Protein AF-A0A0L6JJ44-F1 (afdb_monomer_lite)

Secondary structure (DSSP, 8-state):
--HHHHHHHHHHHHTTEEEEESS-GGGT--TT-GGGEEEEEHHHHHHHHHHHHHHHHHHHHHHT-

Foldseek 3Di:
DPVVVVVVVVVVVLVQWDKDFCDDVVNPDDPVDPVRIDIDHPVVVVVSVVVVVVVVVVVVVVVPD

Organism: NCBI:txid398512

pLDDT: mean 81.13, std 18.1, range [35.0, 96.81]

Sequence (65 aa):
MFFKKKIMQQSNRIKGMQIHEIHPILFGCDPTDPENKTLLTRKQHAEVVTWWNRKLKELKQEMGD

Structure (mmCIF, N/CA/C/O backbone):
data_AF-A0A0L6JJ44-F1
#
_entry.id   AF-A0A0L6JJ44-F1
#
loop_
_atom_site.group_PDB
_atom_site.id
_atom_site.type_symbol
_atom_site.label_atom_id
_atom_site.label_alt_id
_atom_site.label_comp_id
_atom_site.label_asym_id
_atom_site.label_entity_id
_atom_site.label_seq_id
_atom_site.pdbx_PDB_ins_code
_atom_site.Cartn_x
_atom_site.Cartn_y
_atom_site.Cartn_z
_atom_site.occupancy
_atom_site.B_iso_or_equiv
_atom_site.auth_seq_id
_atom_site.auth_comp_id
_atom_site.auth_asym_id
_atom_site.auth_atom_id
_atom_site.pdbx_PDB_model_num
ATOM 1 N N . MET A 1 1 ? -24.413 -21.019 22.869 1.00 45.69 1 MET A N 1
ATOM 2 C CA . MET A 1 1 ? -24.556 -19.712 22.181 1.00 45.69 1 MET A CA 1
ATOM 3 C C . MET A 1 1 ? -23.187 -19.021 22.002 1.00 45.69 1 MET A C 1
ATOM 5 O O . MET A 1 1 ? -23.018 -17.879 22.401 1.00 45.69 1 MET A O 1
ATOM 9 N N . PHE A 1 2 ? -22.190 -19.695 21.404 1.00 39.78 2 PHE A N 1
ATOM 10 C CA . PHE A 1 2 ? -20.799 -19.190 21.318 1.00 39.78 2 PHE A CA 1
ATOM 11 C C . PHE A 1 2 ? -20.325 -18.880 19.884 1.00 39.78 2 PHE A C 1
ATOM 13 O O . PHE A 1 2 ? -19.439 -18.052 19.695 1.00 39.78 2 PHE A O 1
ATOM 20 N N . PHE A 1 3 ? -20.966 -19.457 18.861 1.00 38.44 3 PHE A N 1
ATOM 21 C CA . PHE A 1 3 ? -20.573 -19.275 17.455 1.00 38.44 3 PHE A CA 1
ATOM 22 C C . PHE A 1 3 ? -20.925 -17.893 16.875 1.00 38.44 3 PHE A C 1
ATOM 24 O O . PHE A 1 3 ? -20.119 -17.307 16.155 1.00 38.44 3 PHE A O 1
ATOM 31 N N . LYS A 1 4 ? -22.073 -17.302 17.244 1.00 35.00 4 LYS A N 1
ATOM 32 C CA . LYS A 1 4 ? -22.482 -15.972 16.738 1.00 35.00 4 LYS A CA 1
ATOM 33 C C . LYS A 1 4 ? -21.576 -14.826 17.218 1.00 35.00 4 LYS A C 1
ATOM 35 O O . LYS A 1 4 ? -21.399 -13.841 16.508 1.00 35.00 4 LYS A O 1
ATOM 40 N N . LYS A 1 5 ? -20.956 -14.959 18.397 1.00 39.75 5 LYS A N 1
ATOM 41 C CA . LYS A 1 5 ? -20.137 -13.898 19.014 1.00 39.75 5 LYS A CA 1
ATOM 42 C C . LYS A 1 5 ? -18.751 -13.751 18.365 1.00 39.75 5 LYS A C 1
ATOM 44 O O . LYS A 1 5 ? -18.141 -12.692 18.4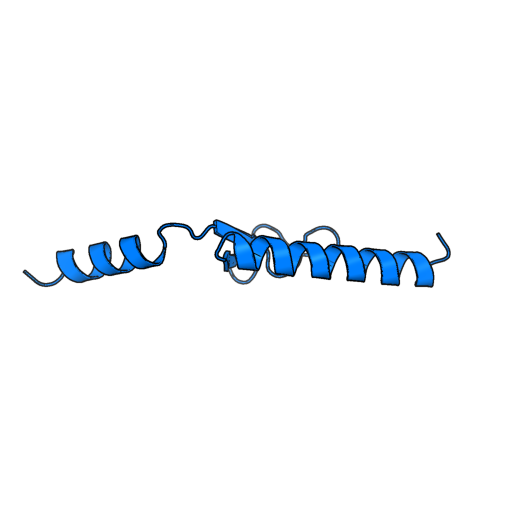86 1.00 39.75 5 LYS A O 1
ATOM 49 N N . LYS A 1 6 ? -18.256 -14.789 17.676 1.00 40.34 6 LYS A N 1
ATOM 50 C CA . LYS A 1 6 ? -16.937 -14.802 17.013 1.00 40.34 6 LYS A CA 1
ATOM 51 C C . LYS A 1 6 ? -16.980 -14.134 15.630 1.00 40.34 6 LYS A C 1
ATOM 53 O O . LYS A 1 6 ? -16.114 -13.320 15.330 1.00 40.34 6 LYS A O 1
ATOM 58 N N . ILE A 1 7 ? -18.039 -14.388 14.855 1.00 50.72 7 ILE A N 1
ATOM 59 C CA . ILE A 1 7 ? -18.266 -13.778 13.530 1.00 50.72 7 ILE A CA 1
ATOM 60 C C . ILE A 1 7 ? -18.545 -12.270 13.658 1.00 50.72 7 ILE A C 1
ATOM 62 O O . ILE A 1 7 ? -17.930 -11.468 12.964 1.00 50.72 7 ILE A O 1
ATOM 66 N N . MET A 1 8 ? -19.395 -11.869 14.612 1.00 45.44 8 MET A N 1
ATOM 67 C CA . MET A 1 8 ? -19.727 -10.455 14.854 1.00 45.44 8 MET A CA 1
ATOM 68 C C . MET A 1 8 ? -18.533 -9.627 15.369 1.00 45.44 8 MET A C 1
ATOM 70 O O . MET A 1 8 ? -18.420 -8.435 15.093 1.00 45.44 8 MET A O 1
ATOM 74 N N . GLN A 1 9 ? -17.607 -10.248 16.109 1.00 48.56 9 GLN A N 1
ATOM 75 C CA . GLN A 1 9 ? -16.368 -9.577 16.514 1.00 48.56 9 GLN A CA 1
ATOM 76 C C . GLN A 1 9 ? -15.391 -9.412 15.346 1.00 48.56 9 GLN A C 1
ATOM 78 O O . GLN A 1 9 ? -14.760 -8.364 15.240 1.00 48.56 9 GLN A O 1
ATOM 83 N N . GLN A 1 10 ? -15.283 -10.394 14.444 1.00 54.47 10 GLN A N 1
ATOM 84 C CA . GLN A 1 10 ? -14.472 -10.257 13.230 1.00 54.47 10 GLN A CA 1
ATOM 85 C C . GLN A 1 10 ? -15.034 -9.185 12.287 1.00 54.47 10 GLN A C 1
ATOM 87 O O . GLN A 1 10 ? -14.266 -8.351 11.816 1.00 54.47 10 GLN A O 1
ATOM 92 N N . SER A 1 11 ? -16.357 -9.118 12.086 1.00 58.06 11 SER A N 1
ATOM 93 C CA . SER A 1 11 ? -16.973 -8.095 11.225 1.00 58.06 11 SER A CA 1
ATOM 94 C C . SER A 1 11 ? -16.719 -6.667 11.716 1.00 58.06 11 SER A C 1
ATOM 96 O O . SER A 1 11 ? -16.516 -5.766 10.906 1.00 58.06 11 SER A O 1
ATOM 98 N N . ASN A 1 12 ? -16.666 -6.450 13.035 1.00 60.47 12 ASN A N 1
ATOM 99 C CA . ASN A 1 12 ? -16.321 -5.141 13.597 1.00 60.47 12 ASN A CA 1
ATOM 100 C C . ASN A 1 12 ? -14.847 -4.766 13.385 1.00 60.47 12 ASN A C 1
ATOM 102 O O . ASN A 1 12 ? -14.554 -3.587 13.220 1.00 60.47 12 ASN A O 1
ATOM 106 N N . ARG A 1 13 ? -13.926 -5.741 13.364 1.00 65.69 13 ARG A N 1
ATOM 107 C CA . ARG A 1 13 ? -12.489 -5.489 13.136 1.00 65.69 13 ARG A CA 1
ATOM 108 C C . ARG A 1 13 ? -12.171 -5.116 11.689 1.00 65.69 13 ARG A C 1
ATOM 110 O O . ARG A 1 13 ? -11.179 -4.442 11.458 1.00 65.69 13 ARG A O 1
ATOM 117 N N . ILE A 1 14 ? -13.012 -5.530 10.741 1.00 74.56 14 ILE A N 1
ATOM 118 C CA . ILE A 1 14 ? -12.848 -5.251 9.304 1.00 74.56 14 ILE A CA 1
ATOM 119 C C . ILE A 1 14 ? -13.564 -3.940 8.913 1.00 74.56 14 ILE A C 1
ATOM 121 O O . ILE A 1 14 ? -13.365 -3.399 7.827 1.00 74.56 14 ILE A O 1
ATOM 125 N N . LYS A 1 15 ? -14.395 -3.380 9.804 1.00 81.19 15 LYS A N 1
ATOM 126 C CA . LYS A 1 15 ? -15.147 -2.152 9.537 1.00 81.19 15 LYS A CA 1
ATOM 127 C C . LYS A 1 15 ? -14.187 -0.973 9.332 1.00 81.19 15 LYS A C 1
ATOM 129 O O . LYS A 1 15 ? -13.455 -0.595 10.239 1.00 81.19 15 LYS A O 1
ATOM 134 N N . GLY A 1 16 ? -14.218 -0.380 8.137 1.00 83.62 16 GLY A N 1
ATOM 135 C CA . GLY A 1 16 ? -13.326 0.722 7.750 1.00 83.62 16 GLY A CA 1
ATOM 136 C C . GLY A 1 16 ? -11.976 0.282 7.168 1.00 83.62 16 GLY A C 1
ATOM 137 O O . GLY A 1 16 ? -11.140 1.141 6.882 1.00 83.62 16 GLY A O 1
ATOM 138 N N . MET A 1 17 ? -11.772 -1.025 6.974 1.00 92.25 17 MET A N 1
ATOM 139 C CA . MET A 1 17 ? -10.636 -1.570 6.234 1.00 92.25 17 MET A CA 1
ATOM 140 C C . MET A 1 17 ? -11.001 -1.829 4.769 1.00 92.25 17 MET A C 1
ATOM 142 O O . MET A 1 17 ? -12.162 -2.054 4.429 1.00 92.25 17 MET A O 1
ATOM 146 N N . GLN A 1 18 ? -9.994 -1.794 3.905 1.00 89.19 18 GLN A N 1
ATOM 147 C CA . GLN A 1 18 ? -10.081 -2.053 2.473 1.00 89.19 18 GLN A CA 1
ATOM 148 C C . GLN A 1 18 ? -9.059 -3.125 2.104 1.00 89.19 18 GLN A C 1
ATOM 150 O O . GLN A 1 18 ? -7.969 -3.160 2.677 1.00 89.19 18 GLN A O 1
ATOM 155 N N . ILE A 1 19 ? -9.414 -3.992 1.156 1.00 90.56 19 ILE A N 1
ATOM 156 C CA . ILE A 1 19 ? -8.462 -4.940 0.574 1.00 90.56 19 ILE A CA 1
ATOM 157 C C . ILE A 1 19 ? -7.502 -4.147 -0.316 1.00 90.56 19 ILE A C 1
ATOM 159 O O . ILE A 1 19 ? -7.942 -3.327 -1.121 1.00 90.56 19 ILE A O 1
ATOM 163 N N . HIS A 1 20 ? -6.208 -4.388 -0.153 1.00 89.75 20 HIS A N 1
ATOM 164 C CA . HIS A 1 20 ? -5.138 -3.785 -0.935 1.00 89.75 20 HIS A CA 1
ATOM 165 C C . HIS A 1 20 ? -4.167 -4.866 -1.416 1.00 89.75 20 HIS A C 1
ATOM 167 O O . HIS A 1 20 ? -3.921 -5.834 -0.692 1.00 89.75 20 HIS A O 1
ATOM 173 N N . GLU A 1 21 ? -3.623 -4.682 -2.617 1.00 92.00 21 GLU A N 1
ATOM 174 C CA . GLU A 1 21 ? -2.535 -5.503 -3.153 1.00 92.00 21 GLU A CA 1
ATOM 175 C C . GLU A 1 21 ? -1.215 -5.106 -2.484 1.00 92.00 21 GLU A C 1
ATOM 177 O O . GLU A 1 21 ? -0.861 -3.931 -2.485 1.00 92.00 21 GLU A O 1
ATOM 182 N N . ILE A 1 22 ? -0.482 -6.051 -1.895 1.00 91.44 22 ILE A N 1
ATOM 183 C CA . ILE A 1 22 ? 0.794 -5.764 -1.217 1.00 91.44 22 ILE A CA 1
ATOM 184 C C . ILE A 1 22 ? 1.839 -5.290 -2.239 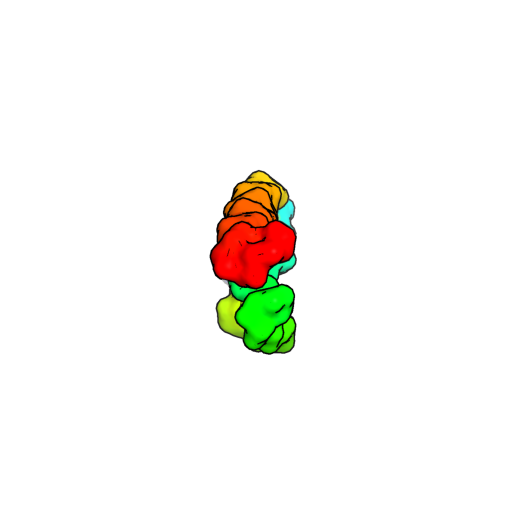1.00 91.44 22 ILE A C 1
ATOM 186 O O . ILE A 1 22 ? 2.518 -4.284 -2.021 1.00 91.44 22 ILE A O 1
ATOM 190 N N . HIS A 1 23 ? 1.934 -6.005 -3.359 1.00 90.94 23 HIS A N 1
ATOM 191 C CA . HIS A 1 23 ? 2.795 -5.731 -4.501 1.00 90.94 23 HIS A CA 1
ATOM 192 C C . HIS A 1 23 ? 1.930 -5.362 -5.721 1.00 90.94 23 HIS A C 1
ATOM 194 O O . HIS A 1 23 ? 1.121 -6.188 -6.154 1.00 90.94 23 HIS A O 1
ATOM 200 N N . PRO A 1 24 ? 2.055 -4.146 -6.287 1.00 88.44 24 PRO A N 1
ATOM 201 C CA . PRO A 1 24 ? 1.204 -3.703 -7.386 1.00 88.44 24 PRO A CA 1
ATOM 202 C C . PRO A 1 24 ? 1.482 -4.455 -8.691 1.00 88.44 24 PRO A C 1
ATOM 204 O O . PRO A 1 24 ? 2.633 -4.750 -9.018 1.00 88.44 24 PRO A O 1
ATOM 207 N N . ILE A 1 25 ? 0.442 -4.637 -9.511 1.00 85.94 25 ILE A N 1
ATOM 208 C CA . ILE A 1 25 ? 0.538 -5.235 -10.861 1.00 85.94 25 ILE A CA 1
ATOM 209 C C . ILE A 1 25 ? 1.596 -4.539 -11.731 1.00 85.94 25 ILE A C 1
ATOM 211 O O . ILE A 1 25 ? 2.300 -5.197 -12.493 1.00 85.94 25 ILE A O 1
ATOM 215 N N . LEU A 1 26 ? 1.757 -3.217 -11.587 1.00 82.06 26 LEU A N 1
ATOM 216 C CA . LEU A 1 26 ? 2.762 -2.433 -12.319 1.00 82.06 26 LEU A CA 1
ATOM 217 C C . LEU A 1 26 ? 4.194 -2.974 -12.141 1.00 82.06 26 LEU A C 1
ATOM 219 O O . LEU A 1 26 ? 5.034 -2.771 -13.009 1.00 82.06 26 LEU A O 1
ATOM 223 N N . PHE A 1 27 ? 4.460 -3.680 -11.041 1.00 83.00 27 PHE A N 1
ATOM 224 C CA . PHE A 1 27 ? 5.744 -4.303 -10.726 1.00 83.00 27 PHE A CA 1
ATOM 225 C C . PHE A 1 27 ? 5.772 -5.816 -11.017 1.00 83.00 27 PHE A C 1
ATOM 227 O O . PHE A 1 27 ? 6.632 -6.525 -10.492 1.00 83.00 27 PHE A O 1
ATOM 234 N N . GLY A 1 28 ? 4.839 -6.323 -11.829 1.00 83.12 28 GLY A N 1
ATOM 235 C CA . GLY A 1 28 ? 4.820 -7.708 -12.311 1.00 83.12 28 GLY A CA 1
ATOM 236 C C . GLY A 1 28 ? 4.163 -8.727 -11.376 1.00 83.12 28 GLY A C 1
ATOM 237 O O . GLY A 1 28 ? 4.495 -9.907 -11.457 1.00 83.12 28 GLY A O 1
ATOM 238 N N . CYS A 1 29 ? 3.265 -8.305 -10.479 1.00 85.81 29 CYS A N 1
ATOM 239 C CA . CYS A 1 29 ? 2.541 -9.232 -9.601 1.00 85.81 29 CYS A CA 1
ATOM 240 C C . CYS A 1 29 ? 1.340 -9.914 -10.278 1.00 85.81 29 CYS A C 1
ATOM 242 O O . CYS A 1 29 ? 0.733 -9.347 -11.187 1.00 85.81 29 CYS A O 1
ATOM 244 N N . ASP A 1 30 ? 0.943 -11.081 -9.759 1.00 85.12 30 ASP A N 1
ATOM 245 C CA . ASP A 1 30 ? -0.342 -11.713 -10.066 1.00 85.12 30 ASP A CA 1
ATOM 246 C C . ASP A 1 30 ? -1.460 -11.086 -9.200 1.00 85.12 30 ASP A C 1
ATOM 248 O O . ASP A 1 30 ? -1.450 -11.229 -7.972 1.00 85.12 30 ASP A O 1
ATOM 252 N N . PRO A 1 31 ? -2.452 -10.397 -9.795 1.00 80.56 31 PRO A N 1
ATOM 253 C CA . PRO A 1 31 ? -3.548 -9.786 -9.039 1.00 80.56 31 PRO A CA 1
ATOM 254 C C . PRO A 1 31 ? -4.484 -10.813 -8.391 1.00 80.56 31 PRO A C 1
ATOM 256 O O . PRO A 1 31 ? -5.250 -10.492 -7.475 1.00 80.56 31 PRO A O 1
ATOM 259 N N . THR A 1 32 ? -4.463 -12.063 -8.852 1.00 88.31 32 THR A N 1
ATOM 260 C CA . THR A 1 32 ? -5.341 -13.117 -8.343 1.00 88.31 32 THR A CA 1
ATOM 261 C C . THR A 1 32 ? -4.784 -13.791 -7.096 1.00 88.31 32 THR A C 1
ATOM 263 O O . THR A 1 32 ? -5.586 -14.252 -6.280 1.00 88.31 32 THR A O 1
ATOM 266 N N . ASP A 1 33 ? -3.473 -13.702 -6.853 1.00 88.00 33 ASP A N 1
ATOM 267 C CA . ASP A 1 33 ? -2.806 -14.301 -5.695 1.00 88.00 33 ASP A CA 1
ATOM 268 C C . ASP A 1 33 ? -3.423 -13.809 -4.366 1.00 88.00 33 ASP A C 1
ATOM 270 O O . ASP A 1 33 ? -3.400 -12.604 -4.065 1.00 88.00 33 ASP A O 1
ATOM 274 N N . PRO A 1 34 ? -4.051 -14.695 -3.568 1.00 88.94 34 PRO A N 1
ATOM 275 C CA . PRO A 1 34 ? -4.586 -14.342 -2.259 1.00 88.94 34 PRO A CA 1
ATOM 276 C C . PRO A 1 34 ? -3.510 -13.885 -1.269 1.00 88.94 34 PRO A C 1
ATOM 278 O O . PRO A 1 34 ? -3.824 -13.083 -0.391 1.00 88.94 34 PRO A O 1
ATOM 281 N N . GLU A 1 35 ? -2.266 -14.357 -1.404 1.00 91.75 35 GLU A N 1
ATOM 282 C CA . GLU A 1 35 ? -1.154 -13.963 -0.530 1.00 91.75 35 GLU A CA 1
ATOM 283 C C . GLU A 1 35 ? -0.717 -12.519 -0.782 1.00 91.75 35 GLU A C 1
ATOM 285 O O . GLU A 1 35 ? -0.260 -11.842 0.136 1.00 91.75 35 GLU A O 1
ATOM 290 N N . ASN A 1 36 ? -0.976 -11.995 -1.983 1.00 91.12 36 ASN A N 1
ATOM 291 C CA . ASN A 1 36 ? -0.753 -10.595 -2.323 1.00 91.12 36 ASN A CA 1
ATOM 292 C C . ASN A 1 36 ? -1.852 -9.654 -1.784 1.00 91.12 36 ASN A C 1
ATOM 294 O O . ASN A 1 36 ? -1.914 -8.494 -2.175 1.00 91.12 36 ASN A O 1
ATOM 298 N N . LYS A 1 37 ? -2.759 -10.109 -0.908 1.00 91.44 37 LYS A N 1
ATOM 299 C CA . LYS A 1 37 ? -3.878 -9.293 -0.405 1.00 91.44 37 LYS A CA 1
ATOM 300 C C . LYS A 1 37 ? -3.751 -9.029 1.087 1.00 91.44 37 LYS A C 1
ATOM 302 O O . LYS A 1 37 ? -3.571 -9.935 1.893 1.00 91.44 37 LYS A O 1
ATOM 307 N N . THR A 1 38 ? -3.937 -7.773 1.477 1.00 92.94 38 THR A N 1
ATOM 308 C CA . THR A 1 38 ? -3.967 -7.363 2.885 1.00 92.94 38 THR A CA 1
ATOM 309 C C . THR A 1 38 ? -5.108 -6.392 3.170 1.00 92.94 38 THR A C 1
ATOM 311 O O . THR A 1 38 ? -5.645 -5.758 2.263 1.00 92.94 38 THR A O 1
ATOM 314 N N . LEU A 1 39 ? -5.505 -6.281 4.439 1.00 94.38 39 LEU A N 1
ATOM 315 C CA . LEU A 1 39 ? -6.503 -5.316 4.896 1.00 94.38 39 LEU A CA 1
ATOM 316 C C . LEU A 1 39 ? -5.810 -4.074 5.451 1.00 94.38 39 LEU A C 1
ATOM 318 O O . LEU A 1 39 ? -5.085 -4.152 6.441 1.00 94.38 39 LEU A O 1
ATOM 322 N N . LEU A 1 40 ? -6.096 -2.917 4.860 1.00 93.06 40 LEU A N 1
ATOM 323 C CA . LEU A 1 40 ? -5.575 -1.628 5.306 1.00 93.06 40 LEU A CA 1
ATOM 324 C C . LEU A 1 40 ? -6.700 -0.696 5.728 1.00 93.06 40 LEU A C 1
ATOM 326 O O . LEU A 1 40 ? -7.763 -0.648 5.115 1.00 93.06 40 LEU A O 1
ATOM 330 N N . THR A 1 41 ? -6.448 0.116 6.749 1.00 94.19 41 THR A N 1
ATOM 331 C CA . THR A 1 41 ? -7.252 1.322 6.976 1.00 94.19 41 THR A CA 1
ATOM 332 C C . THR A 1 41 ? -7.029 2.327 5.843 1.00 94.19 41 THR A C 1
ATOM 334 O O . THR A 1 41 ? -5.990 2.319 5.182 1.00 94.19 41 THR A O 1
ATOM 337 N N . ARG A 1 42 ? -7.958 3.275 5.662 1.00 90.12 42 ARG A N 1
ATOM 338 C CA . ARG A 1 42 ? -7.810 4.346 4.657 1.00 90.12 42 ARG A CA 1
ATOM 339 C C . ARG A 1 42 ? -6.511 5.152 4.817 1.00 90.12 42 ARG A C 1
ATOM 341 O O . ARG A 1 42 ? -5.922 5.556 3.819 1.00 90.12 42 ARG A O 1
ATOM 348 N N . LYS A 1 43 ? -6.061 5.372 6.060 1.00 94.75 43 LYS A N 1
ATOM 349 C CA . LYS A 1 43 ? -4.795 6.061 6.353 1.00 94.75 43 LYS A CA 1
ATOM 350 C C . LYS A 1 43 ? -3.597 5.249 5.851 1.00 94.75 43 LYS A C 1
ATOM 352 O O . LYS A 1 43 ? -2.793 5.778 5.095 1.00 94.75 43 LYS A O 1
ATOM 357 N N . GLN A 1 44 ? -3.531 3.964 6.201 1.00 95.62 44 GLN A N 1
ATOM 358 C CA . GLN A 1 44 ? -2.456 3.072 5.752 1.00 95.62 44 GLN A CA 1
ATOM 359 C C . GLN A 1 44 ? -2.441 2.918 4.228 1.00 95.62 44 GLN A C 1
ATOM 361 O O . GLN A 1 44 ? -1.378 2.938 3.622 1.00 95.62 44 GLN A O 1
ATOM 366 N N . HIS A 1 45 ? -3.614 2.829 3.594 1.00 93.62 45 HIS A N 1
ATOM 367 C CA . HIS A 1 45 ? -3.713 2.800 2.135 1.00 93.62 45 HIS A CA 1
ATOM 368 C C . HIS A 1 45 ? -3.062 4.039 1.497 1.00 93.62 45 HIS A C 1
ATOM 370 O O . HIS A 1 45 ? -2.283 3.913 0.556 1.00 93.62 45 HIS A O 1
ATOM 376 N N . ALA A 1 46 ? -3.330 5.240 2.022 1.00 93.69 46 ALA A N 1
ATOM 377 C CA . ALA A 1 46 ? -2.714 6.469 1.516 1.00 93.69 46 ALA A CA 1
ATOM 378 C C . ALA A 1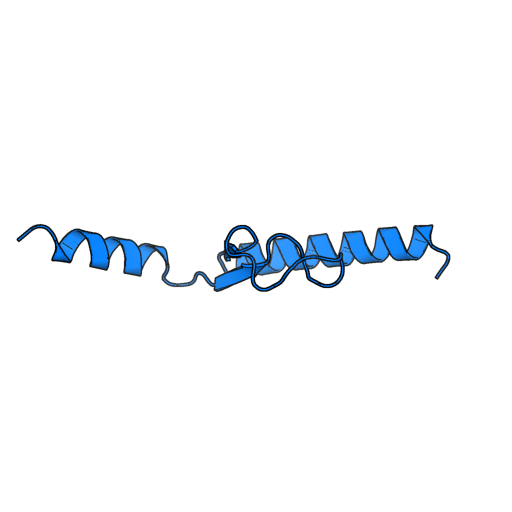 46 ? -1.184 6.491 1.708 1.00 93.69 46 ALA A C 1
ATOM 380 O O . ALA A 1 46 ? -0.458 6.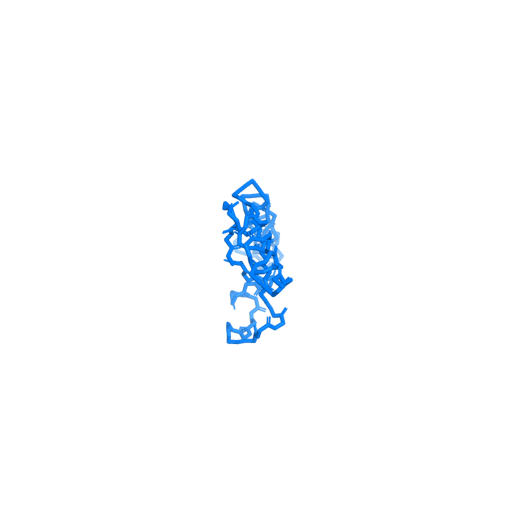934 0.815 1.00 93.69 46 ALA A O 1
ATOM 381 N N . GLU A 1 47 ? -0.692 5.990 2.844 1.00 96.81 47 GLU A N 1
ATOM 382 C CA . GLU A 1 47 ? 0.744 5.881 3.137 1.00 96.81 47 GLU A CA 1
ATOM 383 C C . GLU A 1 47 ? 1.450 4.920 2.164 1.00 96.81 47 GLU A C 1
ATOM 385 O O . GLU A 1 47 ? 2.459 5.290 1.561 1.00 96.81 47 GLU A O 1
ATOM 390 N N . VAL A 1 48 ? 0.884 3.727 1.942 1.00 94.81 48 VAL A N 1
ATOM 391 C CA . VAL A 1 48 ? 1.441 2.709 1.034 1.00 94.81 48 VAL A CA 1
ATOM 392 C C . VAL A 1 48 ? 1.427 3.181 -0.423 1.00 94.81 48 VAL A C 1
ATOM 394 O O . VAL A 1 48 ? 2.440 3.065 -1.111 1.00 94.81 48 VAL A O 1
ATOM 397 N N . VAL A 1 49 ? 0.333 3.797 -0.889 1.00 92.25 49 VAL A N 1
ATOM 398 C CA . VAL A 1 49 ? 0.262 4.363 -2.251 1.00 92.25 49 VAL A CA 1
ATOM 399 C C . VAL A 1 49 ? 1.312 5.457 -2.456 1.00 92.25 49 VAL A C 1
ATOM 401 O O . VAL A 1 49 ? 1.979 5.497 -3.489 1.00 92.25 49 VAL A O 1
ATOM 404 N N . THR A 1 50 ? 1.503 6.333 -1.467 1.00 96.06 50 THR A N 1
ATOM 405 C CA . THR A 1 50 ? 2.520 7.394 -1.544 1.00 96.06 50 THR A CA 1
ATOM 406 C C . THR A 1 50 ? 3.928 6.807 -1.647 1.00 96.06 50 THR A C 1
ATOM 408 O O . THR A 1 50 ? 4.744 7.284 -2.439 1.00 96.06 50 THR A O 1
ATOM 411 N N . TRP A 1 51 ? 4.208 5.751 -0.880 1.00 95.81 51 TRP A N 1
ATOM 412 C CA . TRP A 1 51 ? 5.486 5.049 -0.931 1.00 95.81 51 TRP A CA 1
ATOM 413 C C . TRP A 1 51 ? 5.736 4.396 -2.299 1.00 95.81 51 TRP A C 1
ATOM 415 O O . TRP A 1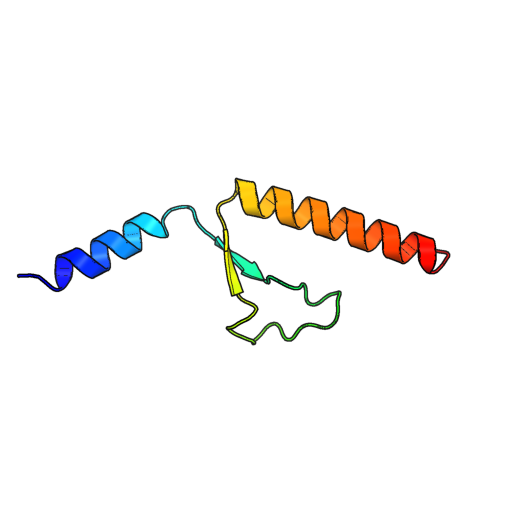 51 ? 6.801 4.606 -2.881 1.00 95.81 51 TRP A O 1
ATOM 425 N N . TRP A 1 52 ? 4.748 3.691 -2.860 1.00 94.31 52 TRP A N 1
ATOM 426 C CA . TRP A 1 52 ? 4.861 3.080 -4.191 1.00 94.31 52 TRP A CA 1
ATOM 427 C C . TRP A 1 52 ? 5.065 4.113 -5.300 1.00 94.31 52 TRP A C 1
ATOM 429 O O . TRP A 1 52 ? 5.909 3.917 -6.171 1.00 94.31 52 TRP A O 1
ATOM 439 N N . ASN A 1 53 ? 4.364 5.247 -5.242 1.00 93.62 53 ASN A N 1
ATOM 440 C CA . ASN A 1 53 ? 4.559 6.338 -6.200 1.00 93.62 53 ASN A CA 1
ATOM 441 C C . ASN A 1 53 ? 5.981 6.906 -6.138 1.00 93.62 53 ASN A C 1
ATOM 443 O O . ASN A 1 53 ? 6.583 7.196 -7.173 1.00 93.62 53 ASN A O 1
ATOM 447 N N . ARG A 1 54 ? 6.541 7.041 -4.929 1.00 95.19 54 ARG A N 1
ATOM 448 C CA . ARG A 1 54 ? 7.940 7.440 -4.757 1.00 95.19 54 ARG A CA 1
ATOM 449 C C . ARG A 1 54 ? 8.887 6.400 -5.360 1.00 95.19 54 ARG A C 1
ATOM 451 O O . ARG A 1 54 ? 9.788 6.787 -6.095 1.00 95.19 54 ARG A O 1
ATOM 458 N N . LYS A 1 55 ? 8.661 5.109 -5.108 1.00 93.75 55 LYS A N 1
ATOM 459 C CA . LYS A 1 55 ? 9.469 4.019 -5.678 1.00 93.75 55 LYS A CA 1
ATOM 460 C C . LYS A 1 55 ? 9.422 3.983 -7.200 1.00 93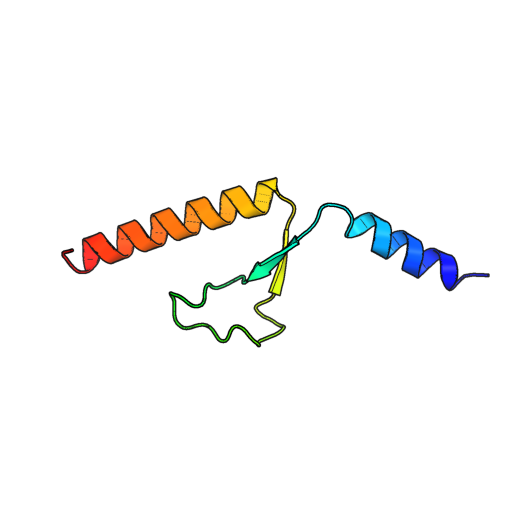.75 55 LYS A C 1
ATOM 462 O O . LYS A 1 55 ? 10.459 3.856 -7.837 1.00 93.75 55 LYS A O 1
ATOM 467 N N . LEU A 1 56 ? 8.244 4.175 -7.786 1.00 91.75 56 LEU A N 1
ATOM 468 C CA . LEU A 1 56 ? 8.092 4.268 -9.234 1.00 91.75 56 LEU A CA 1
ATOM 469 C C . LEU A 1 56 ? 8.869 5.459 -9.809 1.00 91.75 56 LEU A C 1
ATOM 471 O O . LEU A 1 56 ? 9.483 5.339 -10.863 1.00 91.75 56 LEU A O 1
ATOM 475 N N . LYS A 1 57 ? 8.857 6.606 -9.120 1.00 93.69 57 LYS A N 1
ATOM 476 C CA . LYS A 1 57 ? 9.634 7.781 -9.532 1.00 93.69 57 LYS A CA 1
ATOM 477 C C . LYS A 1 57 ? 11.140 7.515 -9.477 1.00 93.69 57 LYS A C 1
ATOM 479 O O . LYS A 1 57 ? 11.834 7.903 -10.407 1.00 93.69 57 LYS A O 1
ATOM 484 N N . GLU A 1 58 ? 11.622 6.867 -8.417 1.00 94.12 58 GLU A N 1
ATOM 485 C CA . GLU A 1 58 ? 13.031 6.467 -8.276 1.00 94.12 58 GLU A CA 1
ATOM 486 C C . GLU A 1 58 ? 13.450 5.550 -9.441 1.00 94.12 58 GLU A C 1
ATOM 488 O O . GLU A 1 58 ? 14.425 5.842 -10.126 1.00 94.12 58 GLU A O 1
ATOM 493 N N . LEU A 1 59 ? 12.645 4.532 -9.765 1.00 91.00 59 LEU A N 1
ATOM 494 C CA . LEU A 1 59 ? 12.923 3.628 -10.889 1.00 91.00 59 LEU A CA 1
ATOM 495 C C . LEU A 1 59 ? 12.943 4.330 -12.248 1.00 91.00 59 LEU A C 1
ATOM 497 O O . LEU A 1 59 ? 13.812 4.059 -13.068 1.00 91.00 59 LEU A O 1
ATOM 501 N N . LYS A 1 60 ? 12.013 5.257 -12.495 1.00 90.69 60 LYS A N 1
ATOM 502 C CA . LYS A 1 60 ? 12.006 6.030 -13.746 1.00 90.69 60 LYS A CA 1
ATOM 503 C C . LYS A 1 60 ? 13.276 6.863 -13.915 1.00 90.69 60 LYS A C 1
ATOM 505 O O . LYS A 1 60 ? 13.831 6.910 -15.006 1.00 90.69 60 LYS A O 1
ATOM 510 N N . GLN A 1 61 ? 13.767 7.459 -12.827 1.00 92.25 61 GLN A N 1
ATOM 511 C CA . GLN A 1 61 ? 15.020 8.217 -12.838 1.00 92.25 61 GLN A CA 1
ATOM 512 C C . GLN A 1 61 ? 16.231 7.326 -13.138 1.00 92.25 61 GLN A C 1
ATOM 514 O O . GLN A 1 61 ? 17.121 7.744 -13.872 1.00 92.25 61 GLN A O 1
ATOM 519 N N . GLU A 1 62 ? 16.262 6.101 -12.607 1.00 89.88 62 GLU A N 1
ATOM 520 C CA . GLU A 1 62 ? 17.314 5.119 -12.913 1.00 89.88 62 GLU A CA 1
ATOM 521 C C . GLU A 1 62 ? 17.286 4.672 -14.383 1.00 89.88 62 GLU A C 1
ATOM 523 O O . GLU A 1 62 ? 18.337 4.431 -14.974 1.00 89.88 62 GLU A O 1
ATOM 528 N N . MET A 1 63 ? 16.096 4.589 -14.984 1.00 86.12 63 MET A N 1
ATOM 529 C CA . MET A 1 63 ? 15.905 4.181 -16.380 1.00 86.12 63 MET A CA 1
ATOM 530 C C . MET A 1 63 ? 16.111 5.320 -17.398 1.00 86.12 63 MET A C 1
ATOM 532 O O . MET A 1 63 ? 16.135 5.047 -18.596 1.00 86.12 63 MET A O 1
ATOM 536 N N . GLY A 1 64 ? 16.322 6.561 -16.943 1.00 79.94 64 GLY A N 1
ATOM 537 C CA . GLY A 1 64 ? 16.644 7.710 -17.798 1.00 79.94 64 GLY A CA 1
ATOM 538 C C . GLY A 1 64 ? 15.452 8.391 -18.486 1.00 79.94 64 GLY A C 1
ATOM 539 O O . GLY A 1 64 ? 15.674 9.069 -19.490 1.00 79.94 64 GLY A O 1
ATOM 540 N N . ASP A 1 65 ? 14.232 8.215 -17.961 1.00 57.53 65 ASP A N 1
ATOM 541 C CA . ASP A 1 65 ? 12.996 8.897 -18.408 1.00 57.53 65 ASP A CA 1
ATOM 542 C C . ASP A 1 65 ? 12.888 10.358 -17.921 1.00 57.53 65 ASP A C 1
ATOM 544 O O . ASP A 1 65 ? 13.248 10.643 -16.749 1.00 57.53 65 ASP A O 1
#

Radius of gyration: 16.89 Å; chains: 1; bounding box: 42×29×41 Å